Protein AF-A0A922WR09-F1 (afdb_monomer)

pLDDT: mean 87.0, std 12.93, range [45.19, 97.25]

Solvent-accessible surface area (backbone atoms only — not comparable to full-atom values): 5123 Å² total; per-residue (Å²): 91,90,83,88,86,68,61,80,96,58,57,94,74,53,53,68,57,53,55,52,51,53,50,51,51,52,38,48,75,71,71,46,93,78,84,62,74,84,77,63,82,86,44,52,71,60,53,52,51,42,44,77,71,70,54,74,93,87,77,89,78,91,71,86,80,80,74,88,79,80,82,86,127

Sequence (73 aa):
IQNVGVIPGHRGVGLGRALVLKSLEGFRAAGRKRATLEVTATNHNAVELYRSLGFCVTRTMYREVNDDLLIST

Foldseek 3Di:
DEDDDDDPVPPPPCPSVVVVVVVVVVCVVVVHPDDDDDDDPVPVVVVVSCVVVVDDDPDDDDDDPPPVPPDPD

Structure (mmCIF, N/CA/C/O backbone):
data_AF-A0A922WR09-F1
#
_entry.id   AF-A0A922WR09-F1
#
loop_
_atom_site.group_PDB
_atom_site.id
_atom_site.type_symbol
_atom_site.label_atom_id
_atom_site.label_alt_id
_atom_site.label_comp_id
_atom_site.label_asym_id
_atom_site.label_entity_id
_atom_site.label_seq_id
_atom_site.pdbx_PDB_ins_code
_atom_site.Cartn_x
_atom_site.Cartn_y
_atom_site.Cartn_z
_atom_site.occupancy
_atom_site.B_iso_or_equiv
_atom_site.auth_seq_id
_atom_site.auth_comp_id
_atom_site.auth_asym_id
_atom_site.auth_atom_id
_atom_site.pdbx_PDB_model_num
ATOM 1 N N . ILE A 1 1 ? 0.046 -5.253 6.050 1.00 82.56 1 ILE A N 1
ATOM 2 C CA . ILE A 1 1 ? -0.124 -6.281 4.993 1.00 82.56 1 ILE A CA 1
ATOM 3 C C . ILE A 1 1 ? 1.271 -6.763 4.653 1.00 82.56 1 ILE A C 1
ATOM 5 O O . ILE A 1 1 ? 2.113 -5.900 4.464 1.00 82.56 1 ILE A O 1
ATOM 9 N N . GLN A 1 2 ? 1.520 -8.076 4.666 1.00 83.12 2 GLN A N 1
ATOM 10 C CA . GLN A 1 2 ? 2.860 -8.609 4.391 1.00 83.12 2 GLN A CA 1
ATOM 11 C C . GLN A 1 2 ? 3.150 -8.558 2.887 1.00 83.12 2 GLN A C 1
ATOM 13 O O . GLN A 1 2 ? 3.878 -7.680 2.457 1.00 83.12 2 GLN A O 1
ATOM 18 N N . ASN A 1 3 ? 2.480 -9.388 2.078 1.00 86.12 3 ASN A N 1
ATOM 19 C CA . ASN A 1 3 ? 2.650 -9.408 0.622 1.00 86.12 3 ASN A CA 1
ATOM 20 C C . ASN A 1 3 ? 1.297 -9.432 -0.100 1.00 86.12 3 ASN A C 1
ATOM 22 O O . ASN A 1 3 ? 0.363 -10.100 0.344 1.00 86.12 3 ASN A O 1
ATOM 26 N N . VAL A 1 4 ? 1.210 -8.738 -1.237 1.00 88.94 4 VAL A N 1
ATOM 27 C CA . VAL A 1 4 ? 0.106 -8.835 -2.205 1.00 88.94 4 VAL A CA 1
ATOM 28 C C . VAL A 1 4 ? 0.714 -8.861 -3.599 1.00 88.94 4 VAL A C 1
ATOM 30 O O . VAL A 1 4 ? 1.546 -8.020 -3.932 1.00 88.94 4 VAL A O 1
ATOM 33 N N . GLY A 1 5 ? 0.289 -9.816 -4.420 1.00 89.62 5 GLY A N 1
ATOM 34 C CA . GLY A 1 5 ? 0.766 -9.963 -5.787 1.00 89.62 5 GLY A CA 1
ATOM 35 C C . GLY A 1 5 ? -0.334 -10.487 -6.696 1.00 89.62 5 GLY A C 1
ATOM 36 O O . GLY A 1 5 ? -1.162 -11.295 -6.284 1.00 89.62 5 GLY A O 1
ATOM 37 N N . VAL A 1 6 ? -0.332 -10.015 -7.941 1.00 89.75 6 VAL A N 1
ATOM 38 C CA . VAL A 1 6 ? -1.205 -10.514 -9.007 1.00 89.75 6 VAL A CA 1
ATOM 39 C C . VAL A 1 6 ? -0.323 -11.007 -10.147 1.00 89.75 6 VAL A C 1
ATOM 41 O O . VAL A 1 6 ? 0.569 -10.286 -10.619 1.00 89.75 6 VAL A O 1
ATOM 44 N N . ILE A 1 7 ? -0.569 -12.244 -10.577 1.00 92.19 7 ILE A N 1
ATOM 45 C CA . ILE A 1 7 ? 0.159 -12.864 -11.685 1.00 92.19 7 ILE A CA 1
ATOM 46 C C . ILE A 1 7 ? -0.044 -12.065 -12.984 1.00 92.19 7 ILE A C 1
ATOM 48 O O . ILE A 1 7 ? -1.126 -11.505 -13.174 1.00 92.19 7 ILE A O 1
ATOM 52 N N . PRO A 1 8 ? 0.956 -11.999 -13.886 1.00 87.50 8 PRO A N 1
ATOM 53 C CA . PRO A 1 8 ? 0.921 -11.128 -15.064 1.00 87.50 8 PRO A CA 1
ATOM 54 C C . PRO A 1 8 ? -0.364 -11.217 -15.895 1.00 87.50 8 PRO A C 1
ATOM 56 O O . PRO A 1 8 ? -0.943 -10.183 -16.210 1.00 87.50 8 PRO A O 1
ATOM 59 N N . GLY A 1 9 ? -0.861 -12.432 -16.155 1.00 92.50 9 GLY A N 1
ATOM 60 C CA . GLY A 1 9 ? -2.061 -12.658 -16.971 1.00 92.50 9 GLY A CA 1
ATOM 61 C C . GLY A 1 9 ? -3.381 -12.162 -16.368 1.00 92.50 9 GLY A C 1
ATOM 62 O O . GLY A 1 9 ? -4.395 -12.192 -17.047 1.00 92.50 9 GLY A O 1
ATOM 63 N N . HIS A 1 10 ? -3.384 -11.712 -15.111 1.00 89.12 10 HIS A N 1
ATOM 64 C CA . HIS A 1 10 ? -4.582 -11.222 -14.420 1.00 89.12 10 HIS A CA 1
ATOM 65 C C . HIS A 1 10 ? -4.411 -9.784 -13.899 1.00 89.12 10 HIS A C 1
ATOM 67 O O . HIS A 1 10 ? -5.144 -9.327 -13.019 1.00 89.12 10 HIS A O 1
ATOM 73 N N . ARG A 1 11 ? -3.410 -9.050 -14.402 1.00 88.75 11 ARG A N 1
ATOM 74 C CA . ARG A 1 11 ? -3.207 -7.633 -14.066 1.00 88.75 11 ARG A CA 1
ATOM 75 C C . ARG A 1 11 ? -4.189 -6.746 -14.840 1.00 88.75 11 ARG A C 1
ATOM 77 O O . ARG A 1 11 ? -4.818 -7.177 -15.793 1.00 88.75 11 ARG A O 1
ATOM 84 N N . GLY A 1 12 ? -4.347 -5.498 -14.399 1.00 86.56 12 GLY A N 1
ATOM 85 C CA . GLY A 1 12 ? -5.178 -4.500 -15.090 1.00 86.56 12 GLY A CA 1
ATOM 86 C C . GLY A 1 12 ? -6.692 -4.614 -14.867 1.00 86.56 12 GLY A C 1
ATOM 87 O O . GLY A 1 12 ? -7.411 -3.689 -15.213 1.00 86.56 12 GLY A O 1
ATOM 8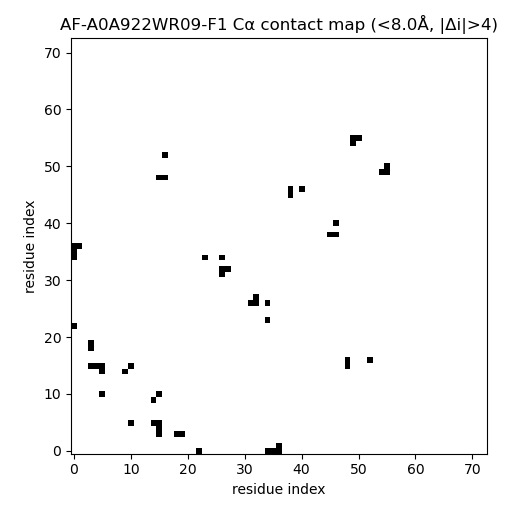8 N N . VAL A 1 13 ? -7.183 -5.678 -14.223 1.00 91.31 13 VAL A N 1
ATOM 89 C CA . VAL A 1 13 ? -8.629 -5.893 -13.982 1.00 91.31 13 VAL A CA 1
ATOM 90 C C . VAL A 1 13 ? -9.084 -5.565 -12.550 1.00 91.31 13 VAL A C 1
ATOM 92 O O . VAL A 1 13 ? -10.189 -5.898 -12.141 1.00 91.31 13 VAL A O 1
ATOM 95 N N . GLY A 1 14 ? -8.224 -4.937 -11.743 1.00 91.88 14 GLY A N 1
ATOM 96 C CA . GLY A 1 14 ? -8.580 -4.487 -10.389 1.00 91.88 14 GLY A CA 1
ATOM 97 C C 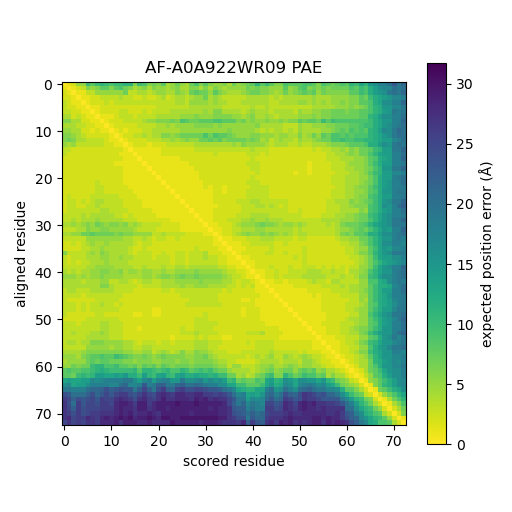. GLY A 1 14 ? -8.439 -5.523 -9.264 1.00 91.88 14 GLY A C 1
ATOM 98 O O . GLY A 1 14 ? -8.747 -5.200 -8.117 1.00 91.88 14 GLY A O 1
ATOM 99 N N . LEU A 1 15 ? -7.904 -6.72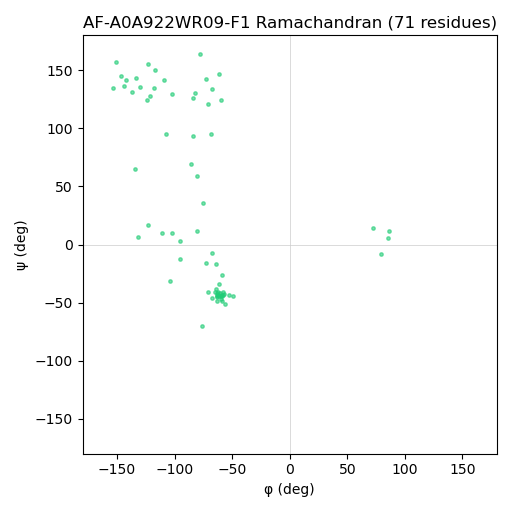5 -9.522 1.00 93.75 15 LEU A N 1
ATOM 100 C CA . LEU A 1 15 ? -7.712 -7.753 -8.480 1.00 93.75 15 LEU A CA 1
ATOM 101 C C . LEU A 1 15 ? -6.852 -7.275 -7.305 1.00 93.75 15 LEU A C 1
ATOM 103 O O . LEU A 1 15 ? -7.206 -7.501 -6.151 1.00 93.75 15 LEU A O 1
ATOM 107 N N . GLY A 1 16 ? -5.754 -6.563 -7.579 1.00 93.06 16 GLY A N 1
ATOM 108 C CA . GLY A 1 16 ? -4.899 -6.013 -6.521 1.00 93.06 16 GLY A CA 1
ATOM 109 C C . GLY A 1 16 ? -5.675 -5.079 -5.589 1.00 93.06 16 GLY A C 1
ATOM 110 O O . GLY A 1 16 ? -5.548 -5.167 -4.370 1.00 93.06 16 GLY A O 1
ATOM 111 N N . ARG A 1 17 ? -6.558 -4.246 -6.155 1.00 94.62 17 ARG A N 1
ATOM 112 C CA . ARG A 1 17 ? -7.443 -3.359 -5.392 1.00 94.62 17 ARG A CA 1
ATOM 113 C C . ARG A 1 17 ? -8.403 -4.154 -4.513 1.00 94.62 17 ARG A C 1
ATOM 115 O O . ARG A 1 17 ? -8.513 -3.862 -3.325 1.00 94.62 17 ARG A O 1
ATOM 122 N N . ALA A 1 18 ? -9.061 -5.162 -5.082 1.00 95.50 18 ALA A N 1
ATOM 123 C CA . ALA A 1 18 ? -10.008 -6.005 -4.359 1.00 95.50 18 ALA A CA 1
ATOM 124 C C . ALA A 1 18 ? -9.345 -6.734 -3.177 1.00 95.50 18 ALA A C 1
ATOM 126 O O . ALA A 1 18 ? -9.877 -6.715 -2.067 1.00 95.50 18 ALA A O 1
ATOM 127 N N . LEU A 1 19 ? -8.151 -7.301 -3.382 1.00 94.69 19 LEU A N 1
ATOM 128 C CA . LEU A 1 19 ? -7.392 -8.000 -2.339 1.00 94.69 19 LEU A CA 1
ATOM 129 C C . LEU A 1 19 ? -7.013 -7.077 -1.174 1.00 94.69 19 LEU A C 1
ATOM 131 O O . LEU A 1 19 ? -7.166 -7.444 -0.005 1.00 94.69 19 LEU A O 1
ATOM 135 N N . VAL A 1 20 ? -6.546 -5.862 -1.477 1.00 95.25 20 VAL A N 1
ATOM 136 C CA . VAL A 1 20 ? -6.171 -4.884 -0.446 1.00 95.25 20 VAL A CA 1
ATOM 137 C C . VAL A 1 20 ? -7.405 -4.416 0.320 1.00 95.25 20 VAL A C 1
ATOM 139 O O . VAL A 1 20 ? -7.390 -4.425 1.549 1.00 95.25 20 VAL A O 1
ATOM 142 N N . LEU A 1 21 ? -8.493 -4.075 -0.376 1.00 95.50 21 LEU A N 1
ATOM 143 C CA . LEU A 1 21 ? -9.746 -3.665 0.263 1.00 95.50 21 LEU A CA 1
ATOM 144 C C . LEU A 1 21 ? -10.312 -4.759 1.167 1.00 95.50 21 LEU A C 1
ATOM 146 O O . LEU A 1 21 ? -10.696 -4.470 2.300 1.00 95.50 21 LEU A O 1
ATOM 150 N N . LYS A 1 22 ? -10.300 -6.018 0.714 1.00 95.81 22 LYS A N 1
ATOM 151 C CA . LYS A 1 22 ? -10.783 -7.136 1.527 1.00 95.81 22 LYS A CA 1
ATOM 152 C C . LYS A 1 22 ? -9.937 -7.333 2.785 1.00 95.81 22 LYS A C 1
ATOM 154 O O . LYS A 1 22 ? -10.470 -7.590 3.862 1.00 95.81 22 LYS A O 1
ATOM 159 N N . SER A 1 23 ? -8.625 -7.147 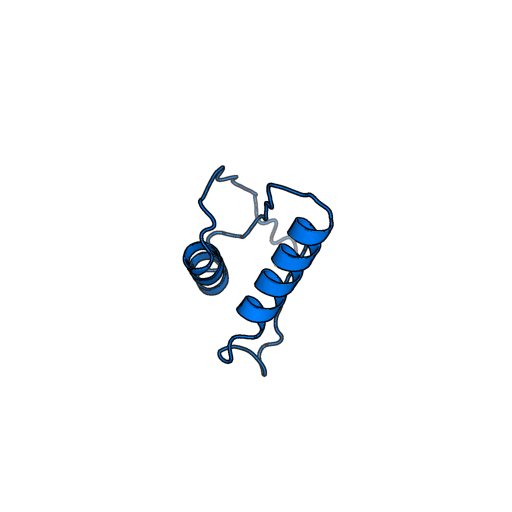2.661 1.00 94.88 23 SER A N 1
ATOM 160 C CA . SER A 1 23 ? -7.704 -7.186 3.801 1.00 94.88 23 SER A CA 1
ATOM 161 C C . SER A 1 23 ? -7.998 -6.064 4.804 1.00 94.88 23 SER A C 1
ATOM 163 O O . SER A 1 23 ? -8.074 -6.315 6.005 1.00 94.88 23 SER A O 1
ATOM 165 N N . LEU A 1 24 ? -8.214 -4.833 4.322 1.00 94.69 24 LEU A N 1
ATOM 166 C CA . LEU A 1 24 ? -8.582 -3.685 5.158 1.00 94.69 24 LEU A CA 1
ATOM 167 C C . LEU A 1 24 ? -9.923 -3.891 5.871 1.00 94.69 24 LEU A C 1
ATOM 169 O O . LEU A 1 24 ? -10.043 -3.563 7.051 1.00 94.69 24 LEU A O 1
ATOM 173 N N . GLU A 1 25 ? -10.912 -4.464 5.185 1.00 96.12 25 GLU A N 1
ATOM 174 C CA . GLU A 1 25 ? -12.195 -4.828 5.785 1.00 96.12 25 GLU A CA 1
ATOM 175 C C . GLU A 1 25 ? -12.006 -5.824 6.938 1.00 96.12 25 GLU A C 1
ATOM 177 O O . GLU A 1 25 ? -12.524 -5.595 8.032 1.00 96.12 25 GLU A O 1
ATOM 182 N N . GLY A 1 26 ? -11.205 -6.875 6.729 1.00 96.12 26 GLY A N 1
ATOM 183 C CA . GLY A 1 26 ? -10.873 -7.849 7.772 1.00 96.12 26 GLY A CA 1
ATOM 184 C C . GLY A 1 26 ? -10.159 -7.214 8.969 1.00 96.12 26 GLY A C 1
ATOM 185 O O . GLY A 1 26 ? -10.499 -7.491 10.119 1.00 96.12 26 GLY A O 1
ATOM 186 N N . PHE A 1 27 ? -9.219 -6.296 8.728 1.00 95.38 27 PHE A N 1
ATOM 187 C CA . PHE A 1 27 ? -8.559 -5.548 9.801 1.00 95.38 27 PHE A CA 1
ATOM 188 C C . PHE A 1 27 ? -9.537 -4.680 10.590 1.00 95.38 27 PHE A C 1
ATOM 190 O O . PHE A 1 27 ? -9.471 -4.661 11.821 1.00 95.38 27 PHE A O 1
ATOM 197 N N . ARG A 1 28 ? -10.462 -4.004 9.904 1.00 95.31 28 ARG A N 1
ATOM 198 C CA . ARG A 1 28 ? -11.500 -3.194 10.546 1.00 95.31 28 ARG A CA 1
ATOM 199 C C . ARG A 1 28 ? -12.423 -4.059 11.404 1.00 95.31 28 ARG A C 1
ATOM 201 O O . ARG A 1 28 ? -12.696 -3.689 12.543 1.00 95.31 28 ARG A O 1
ATOM 208 N N . ALA A 1 29 ? -12.850 -5.215 10.892 1.00 97.25 29 ALA A N 1
ATOM 209 C CA . ALA A 1 29 ? -13.663 -6.178 11.636 1.00 97.25 29 ALA A CA 1
ATOM 210 C C . ALA A 1 29 ? -12.931 -6.715 12.880 1.00 97.25 29 ALA A C 1
ATOM 212 O O . ALA A 1 29 ? -13.542 -6.900 13.926 1.00 97.25 29 ALA A O 1
ATOM 213 N N . ALA A 1 30 ? -11.607 -6.871 12.803 1.00 96.69 30 ALA A N 1
ATOM 214 C CA . ALA A 1 30 ? -10.751 -7.237 13.931 1.00 96.69 30 ALA A CA 1
ATOM 215 C C . ALA A 1 30 ? -10.379 -6.052 14.858 1.00 96.69 30 ALA A C 1
ATOM 217 O O . ALA A 1 30 ? -9.459 -6.168 15.671 1.00 96.69 30 ALA A O 1
ATOM 218 N N . GLY A 1 31 ? -11.027 -4.889 14.719 1.00 97.00 31 GLY A N 1
ATOM 219 C CA . GLY A 1 31 ? -10.803 -3.714 15.571 1.00 97.00 31 GLY A CA 1
ATOM 220 C C . GLY A 1 31 ? -9.478 -2.981 15.331 1.00 97.00 31 GLY A C 1
ATOM 221 O O . GLY A 1 31 ? -9.059 -2.158 16.152 1.00 97.00 31 GLY A O 1
ATOM 222 N N . ARG A 1 32 ? -8.779 -3.253 14.223 1.00 96.75 32 ARG A N 1
ATOM 223 C CA . ARG A 1 32 ? -7.524 -2.569 13.882 1.00 96.75 32 ARG A CA 1
ATOM 224 C C . ARG A 1 32 ? -7.819 -1.224 13.2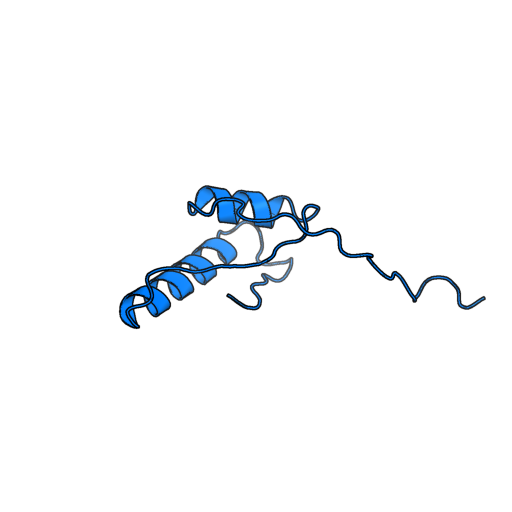24 1.00 96.75 32 ARG A C 1
ATOM 226 O O . ARG A 1 32 ? -8.582 -1.133 12.269 1.00 96.75 32 ARG A O 1
ATOM 233 N N . LYS A 1 33 ? -7.160 -0.175 13.719 1.00 92.69 33 LYS A N 1
ATOM 234 C CA . LYS A 1 33 ? -7.348 1.213 13.257 1.00 92.69 33 LYS A CA 1
ATOM 235 C C . LYS A 1 33 ? -6.338 1.662 12.199 1.00 92.69 33 LYS A C 1
ATOM 237 O O . LYS A 1 33 ? -6.496 2.730 11.624 1.00 92.69 33 LYS A O 1
ATOM 242 N N . ARG A 1 34 ? -5.263 0.895 11.990 1.00 91.62 34 ARG A N 1
ATOM 243 C CA . ARG A 1 34 ? -4.159 1.248 11.088 1.00 91.62 34 ARG A CA 1
ATOM 244 C C . ARG A 1 34 ? -3.660 0.013 10.354 1.00 91.62 34 ARG A C 1
ATOM 246 O O . ARG A 1 34 ? -3.546 -1.053 10.957 1.00 91.62 34 ARG A O 1
ATOM 253 N N . ALA A 1 35 ? -3.313 0.193 9.087 1.00 93.38 35 ALA A N 1
ATOM 254 C CA . ALA A 1 35 ? -2.621 -0.791 8.272 1.00 93.38 35 ALA A CA 1
ATOM 255 C C . ALA A 1 35 ? -1.419 -0.118 7.607 1.00 93.38 35 ALA A C 1
ATOM 257 O O . ALA A 1 35 ? -1.528 0.991 7.092 1.00 93.38 35 ALA A O 1
ATOM 258 N N . THR A 1 36 ? -0.279 -0.797 7.622 1.00 93.19 36 THR A N 1
ATOM 259 C CA . THR A 1 36 ? 0.947 -0.369 6.946 1.00 93.19 36 THR A CA 1
ATOM 260 C C . THR A 1 36 ? 1.407 -1.458 5.985 1.00 93.19 36 THR A C 1
ATOM 262 O O . THR A 1 36 ? 1.050 -2.637 6.130 1.00 93.19 36 THR A O 1
ATOM 265 N N . LEU A 1 37 ? 2.158 -1.045 4.97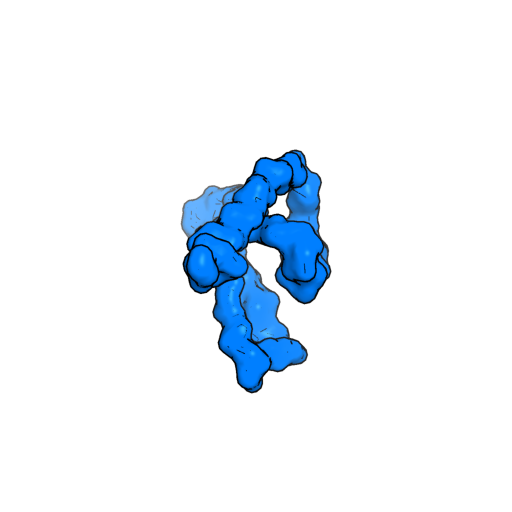3 1.00 92.88 37 LEU A N 1
ATOM 266 C CA . LEU A 1 37 ? 2.812 -1.909 4.000 1.00 92.88 37 LEU A CA 1
ATOM 267 C C . LEU A 1 37 ? 4.078 -1.219 3.505 1.00 92.88 37 LEU A C 1
ATOM 269 O O . LEU A 1 37 ? 4.182 0.008 3.565 1.00 92.88 37 LEU A O 1
ATOM 273 N N . GLU A 1 38 ? 5.005 -2.018 3.004 1.00 91.88 38 GLU A N 1
ATOM 274 C CA . GLU A 1 38 ? 6.215 -1.547 2.345 1.00 91.88 38 GLU A CA 1
ATOM 275 C C . GLU A 1 38 ? 6.104 -1.848 0.849 1.00 91.88 38 GLU A C 1
ATOM 277 O O . GLU A 1 38 ? 5.550 -2.870 0.441 1.00 91.88 38 GLU A O 1
ATOM 282 N N . VAL A 1 39 ? 6.591 -0.930 0.020 1.00 90.44 39 VAL A N 1
ATOM 283 C CA . VAL A 1 39 ? 6.607 -1.082 -1.435 1.00 90.44 39 VAL A CA 1
ATOM 284 C C . VAL A 1 39 ? 7.876 -0.448 -1.984 1.00 90.44 39 VAL A C 1
ATOM 286 O O . V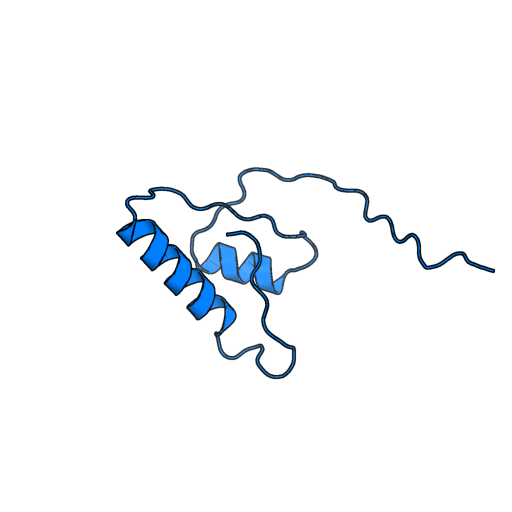AL A 1 39 ? 8.263 0.643 -1.564 1.00 90.44 39 VAL A O 1
ATOM 289 N N . THR A 1 40 ? 8.530 -1.125 -2.924 1.00 90.00 40 THR A N 1
ATOM 290 C CA . THR A 1 40 ? 9.684 -0.566 -3.632 1.00 90.00 40 THR A CA 1
ATOM 291 C C . THR A 1 40 ? 9.231 0.594 -4.512 1.00 90.00 40 THR A C 1
ATOM 293 O O . THR A 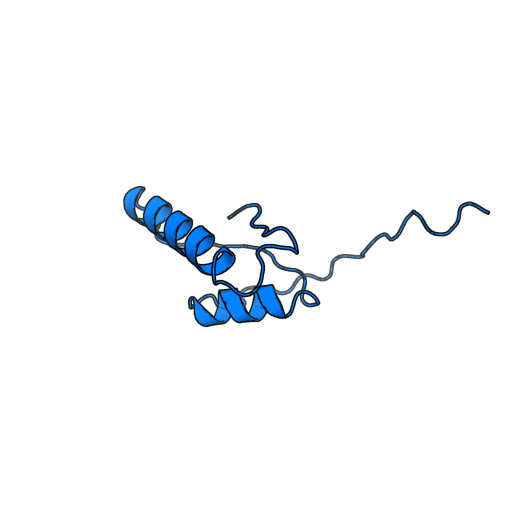1 40 ? 8.257 0.465 -5.254 1.00 90.00 40 THR A O 1
ATOM 296 N N . ALA A 1 41 ? 9.955 1.713 -4.470 1.00 86.19 41 ALA A N 1
ATOM 297 C CA . ALA A 1 41 ? 9.603 2.927 -5.208 1.00 86.19 41 ALA A CA 1
ATOM 298 C C . ALA A 1 41 ? 9.512 2.728 -6.735 1.00 86.19 41 ALA A C 1
ATOM 300 O O . ALA A 1 41 ? 8.754 3.432 -7.395 1.00 86.19 41 ALA A O 1
ATOM 301 N N . THR A 1 42 ? 10.232 1.745 -7.284 1.00 88.44 42 THR A N 1
ATOM 302 C CA . THR A 1 42 ? 10.199 1.373 -8.709 1.00 88.44 42 THR A CA 1
ATOM 303 C C . THR A 1 42 ? 8.912 0.654 -9.123 1.00 88.44 42 THR A C 1
ATOM 305 O O . THR A 1 42 ? 8.603 0.567 -10.310 1.00 88.44 42 THR A O 1
ATOM 308 N N . ASN A 1 43 ? 8.117 0.149 -8.173 1.00 87.94 43 ASN A N 1
ATOM 309 C CA . ASN A 1 43 ? 6.834 -0.485 -8.464 1.00 87.94 43 ASN A CA 1
ATOM 310 C C . ASN A 1 43 ? 5.715 0.564 -8.550 1.00 87.94 43 ASN A C 1
ATOM 312 O O . ASN A 1 43 ? 4.831 0.633 -7.691 1.00 87.94 43 ASN A O 1
ATOM 316 N N . HIS A 1 44 ? 5.765 1.381 -9.603 1.00 89.38 44 HIS A N 1
ATOM 317 C CA . HIS A 1 44 ? 4.841 2.498 -9.827 1.00 89.38 44 HIS A CA 1
ATOM 318 C C . HIS A 1 44 ? 3.367 2.073 -9.764 1.00 89.38 44 HIS A C 1
ATOM 320 O O . HIS A 1 44 ? 2.581 2.705 -9.063 1.00 89.38 44 HIS A O 1
ATOM 326 N N . ASN A 1 45 ? 3.015 0.936 -10.375 1.00 90.00 45 ASN A N 1
ATOM 327 C CA . ASN A 1 45 ? 1.650 0.400 -10.355 1.00 90.00 45 ASN A CA 1
ATOM 328 C C . ASN A 1 45 ? 1.136 0.143 -8.929 1.00 90.00 45 ASN A C 1
ATOM 330 O O . ASN A 1 45 ? -0.011 0.453 -8.606 1.00 90.00 45 ASN A O 1
ATOM 334 N N . ALA A 1 46 ? 1.973 -0.438 -8.062 1.00 90.56 46 ALA A N 1
ATOM 335 C CA . ALA A 1 46 ? 1.594 -0.685 -6.676 1.00 90.56 46 ALA A CA 1
ATOM 336 C C . ALA A 1 46 ? 1.514 0.625 -5.878 1.00 90.56 46 ALA A C 1
ATOM 338 O O . ALA A 1 46 ? 0.570 0.816 -5.113 1.00 90.56 46 ALA A O 1
ATOM 339 N N . VAL A 1 47 ? 2.461 1.547 -6.085 1.00 92.38 47 VAL A N 1
ATOM 340 C CA . VAL A 1 47 ? 2.462 2.868 -5.434 1.00 92.38 47 VAL A CA 1
ATOM 341 C C . VAL A 1 47 ? 1.185 3.647 -5.761 1.00 92.38 47 VAL A C 1
ATOM 343 O O . VAL A 1 47 ? 0.528 4.155 -4.849 1.00 92.38 47 VAL A O 1
ATOM 346 N N . GLU A 1 48 ? 0.800 3.714 -7.034 1.00 92.81 48 GLU A N 1
ATOM 347 C CA . GLU A 1 48 ? -0.428 4.384 -7.476 1.00 92.81 48 GLU A CA 1
ATOM 348 C C . GLU A 1 48 ? -1.680 3.715 -6.911 1.00 92.81 48 GLU A C 1
ATOM 350 O O . GLU A 1 48 ? -2.563 4.400 -6.389 1.00 92.81 48 GLU A O 1
ATOM 355 N N . LEU A 1 49 ? -1.731 2.379 -6.927 1.00 92.81 49 LEU A N 1
ATOM 356 C CA . LEU A 1 49 ? -2.828 1.629 -6.326 1.00 92.81 49 LEU A CA 1
ATOM 357 C C . LEU A 1 49 ? -2.999 1.988 -4.845 1.00 92.81 49 LEU A C 1
ATOM 359 O O . LEU A 1 49 ? -4.108 2.326 -4.428 1.00 92.81 49 LEU A O 1
ATOM 363 N N . TYR A 1 50 ? -1.928 1.943 -4.052 1.00 94.31 50 TYR A N 1
ATOM 364 C CA . TYR A 1 50 ? -2.010 2.235 -2.621 1.00 94.31 50 TYR A CA 1
ATOM 365 C C . TYR A 1 50 ? -2.403 3.692 -2.356 1.00 94.31 50 TYR A C 1
ATOM 367 O O . TYR A 1 50 ? -3.274 3.936 -1.518 1.00 94.31 50 TYR A O 1
ATOM 375 N N . ARG A 1 51 ? -1.862 4.652 -3.117 1.00 94.06 51 ARG A N 1
ATOM 376 C CA . ARG A 1 51 ? -2.288 6.061 -3.041 1.00 94.06 51 ARG A CA 1
ATOM 377 C C . ARG A 1 51 ? -3.777 6.226 -3.356 1.00 94.06 51 ARG A C 1
ATOM 379 O O . ARG A 1 51 ? -4.483 6.891 -2.605 1.00 94.06 51 ARG A O 1
ATOM 386 N N . SER A 1 52 ? -4.283 5.554 -4.394 1.00 94.75 52 SER A N 1
ATOM 387 C CA . SER A 1 52 ? -5.712 5.579 -4.765 1.00 94.75 52 SER A CA 1
ATOM 388 C C . SER A 1 52 ? -6.645 4.969 -3.707 1.00 94.75 52 SER A C 1
ATOM 390 O O . SER A 1 52 ? -7.861 5.155 -3.759 1.00 94.75 52 SER A O 1
ATOM 392 N N . LEU A 1 53 ? -6.086 4.196 -2.773 1.00 94.31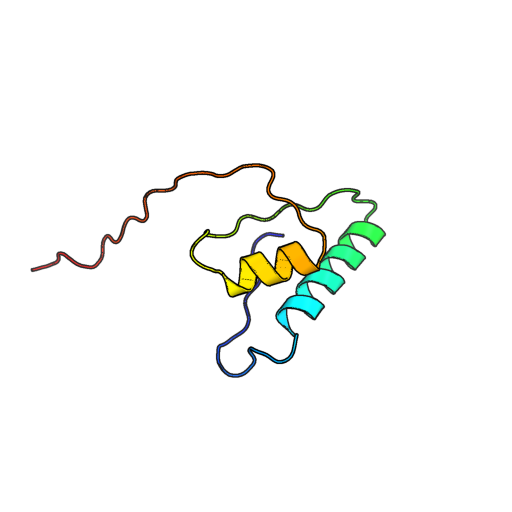 53 LEU A N 1
ATOM 393 C CA . LEU A 1 53 ? -6.788 3.592 -1.642 1.00 94.31 53 LEU A CA 1
ATOM 394 C C . LEU A 1 53 ? -6.675 4.433 -0.360 1.00 94.31 53 LEU A C 1
ATOM 396 O O . LEU A 1 53 ? -7.177 4.013 0.680 1.00 94.31 53 LEU A O 1
ATOM 400 N N . GLY A 1 54 ? -6.033 5.604 -0.424 1.00 94.69 54 GLY A N 1
ATOM 401 C CA . GLY A 1 54 ? -5.869 6.515 0.709 1.00 94.69 54 GLY A CA 1
ATOM 402 C C . GLY A 1 54 ? -4.652 6.222 1.588 1.00 94.69 54 GLY A C 1
ATOM 403 O O . GLY A 1 54 ? -4.548 6.785 2.677 1.00 94.69 54 GLY A O 1
ATOM 404 N N . PHE A 1 55 ? -3.726 5.359 1.155 1.00 95.00 55 PHE A N 1
ATOM 405 C CA . PHE A 1 55 ? -2.441 5.230 1.842 1.00 95.00 55 PHE A CA 1
ATOM 406 C C . PHE A 1 55 ? -1.559 6.448 1.564 1.00 95.00 55 PHE A C 1
ATOM 408 O O . PHE A 1 55 ? -1.475 6.939 0.438 1.00 95.00 55 PHE A O 1
ATOM 415 N N . CYS A 1 56 ? -0.826 6.867 2.592 1.00 93.94 56 CYS A N 1
ATOM 416 C CA . CYS A 1 56 ? 0.153 7.944 2.520 1.00 93.94 56 CYS A CA 1
ATOM 417 C C . CYS A 1 56 ? 1.554 7.403 2.816 1.00 93.94 56 CYS A C 1
ATOM 419 O O . CYS A 1 56 ? 1.716 6.454 3.587 1.00 93.94 56 CYS A O 1
ATOM 421 N N . VAL A 1 57 ? 2.577 8.024 2.225 1.00 93.56 57 VAL A N 1
ATOM 422 C CA . VAL A 1 57 ? 3.974 7.693 2.530 1.00 93.56 57 VAL A CA 1
ATOM 423 C C . VAL A 1 57 ? 4.296 8.196 3.933 1.00 93.56 57 VAL A C 1
ATOM 425 O O . VAL A 1 57 ? 4.187 9.388 4.202 1.00 93.56 57 VAL A O 1
ATOM 428 N N . THR A 1 58 ? 4.691 7.290 4.825 1.00 92.50 58 THR A N 1
ATOM 429 C CA . THR A 1 58 ? 5.089 7.628 6.202 1.00 92.50 58 THR A CA 1
ATOM 430 C C . THR A 1 58 ? 6.600 7.588 6.399 1.00 92.50 58 THR A C 1
ATOM 432 O O . THR A 1 58 ? 7.132 8.344 7.206 1.00 92.50 58 THR A O 1
ATOM 435 N N . ARG A 1 59 ? 7.301 6.712 5.671 1.00 91.31 59 ARG A N 1
ATOM 436 C CA . ARG A 1 59 ? 8.756 6.567 5.723 1.00 91.31 59 ARG A CA 1
ATOM 437 C C . ARG A 1 59 ? 9.275 6.017 4.400 1.00 91.31 59 ARG A C 1
ATOM 439 O O . ARG A 1 59 ? 8.735 5.041 3.889 1.00 91.31 59 ARG A O 1
ATOM 446 N N . THR A 1 60 ? 10.350 6.611 3.897 1.00 89.81 60 THR A N 1
ATOM 447 C CA . THR A 1 60 ? 11.138 6.065 2.788 1.00 89.81 60 THR A CA 1
ATOM 448 C C . THR A 1 60 ? 12.396 5.442 3.374 1.00 89.81 60 THR A C 1
ATOM 450 O O . THR A 1 60 ? 13.075 6.069 4.187 1.00 89.81 60 THR A O 1
ATOM 453 N N . MET A 1 61 ? 12.688 4.199 3.004 1.00 87.44 61 MET A N 1
ATOM 454 C CA . MET A 1 61 ? 13.911 3.506 3.403 1.00 87.44 61 MET A CA 1
ATOM 455 C C . MET A 1 61 ? 14.718 3.185 2.152 1.00 87.44 61 MET A C 1
ATOM 457 O O . MET A 1 61 ? 14.160 2.699 1.170 1.00 87.44 61 MET A O 1
ATOM 461 N N . TYR A 1 62 ? 16.020 3.444 2.203 1.00 83.56 62 TYR A N 1
ATOM 462 C CA . TYR A 1 62 ? 16.949 2.945 1.200 1.00 83.56 62 TYR A CA 1
ATOM 463 C C . TYR A 1 62 ? 17.344 1.529 1.596 1.00 83.56 62 TYR A C 1
ATOM 465 O O . TYR A 1 62 ? 17.752 1.287 2.733 1.00 83.56 62 TYR A O 1
ATOM 473 N N . ARG A 1 63 ? 17.169 0.591 0.671 1.00 77.00 63 ARG A N 1
ATOM 474 C CA . ARG A 1 63 ? 17.639 -0.780 0.815 1.00 77.00 63 ARG A CA 1
ATOM 475 C C . ARG A 1 63 ? 18.521 -1.062 -0.388 1.00 77.00 63 ARG A C 1
ATOM 477 O O . ARG A 1 63 ? 18.078 -0.853 -1.516 1.00 77.00 63 ARG A O 1
ATOM 484 N N . GLU A 1 64 ? 19.757 -1.472 -0.131 1.00 75.94 64 GLU A N 1
ATOM 485 C CA . GLU A 1 64 ? 20.636 -1.972 -1.181 1.00 75.94 64 GLU A CA 1
ATOM 486 C C . GLU A 1 64 ? 19.965 -3.192 -1.807 1.00 75.94 64 GLU A C 1
ATOM 488 O O . GLU A 1 64 ? 19.536 -4.121 -1.115 1.00 75.94 64 GLU A O 1
ATOM 493 N N . VAL A 1 65 ? 19.778 -3.134 -3.121 1.00 67.25 65 VAL A N 1
ATOM 494 C CA . VAL A 1 65 ? 19.328 -4.283 -3.893 1.00 67.25 65 VAL A CA 1
ATOM 495 C C . VAL A 1 65 ? 20.595 -5.070 -4.190 1.00 67.25 65 VAL A C 1
ATOM 497 O O . VAL A 1 65 ? 21.306 -4.747 -5.134 1.00 67.25 65 VAL A O 1
ATOM 500 N N . ASN A 1 66 ? 20.921 -6.042 -3.337 1.00 60.84 66 ASN A N 1
ATOM 501 C CA . ASN A 1 66 ? 22.001 -6.978 -3.625 1.00 60.84 66 ASN A CA 1
ATOM 502 C C . ASN A 1 66 ? 21.557 -7.867 -4.788 1.00 60.84 66 ASN A C 1
ATOM 504 O O . ASN A 1 66 ? 20.835 -8.848 -4.606 1.00 60.84 66 ASN A O 1
ATOM 508 N N . ASP A 1 67 ? 21.956 -7.480 -5.994 1.00 58.22 67 ASP A N 1
ATOM 509 C CA . ASP A 1 67 ? 21.858 -8.286 -7.207 1.00 58.22 67 ASP A CA 1
ATOM 510 C C . ASP A 1 67 ? 23.040 -9.280 -7.229 1.00 58.22 67 ASP A C 1
ATOM 512 O O . ASP A 1 67 ? 23.902 -9.258 -8.105 1.00 58.22 67 ASP A O 1
ATOM 516 N N . ASP A 1 68 ? 23.136 -10.132 -6.200 1.00 54.81 68 ASP A N 1
ATOM 517 C CA . ASP A 1 68 ? 24.230 -11.106 -6.016 1.00 54.81 68 ASP A CA 1
ATOM 518 C C . ASP A 1 68 ? 24.111 -12.324 -6.966 1.00 54.81 68 ASP A C 1
ATOM 520 O O . ASP A 1 68 ? 24.419 -13.457 -6.595 1.00 54.81 68 ASP A O 1
ATOM 524 N N . LEU A 1 69 ? 23.644 -12.130 -8.206 1.00 56.41 69 LEU A N 1
ATOM 525 C CA . LEU A 1 69 ? 23.522 -13.202 -9.208 1.00 56.41 69 LEU A CA 1
ATOM 526 C C . LEU A 1 69 ? 24.096 -12.873 -10.596 1.00 56.41 69 LEU A C 1
ATOM 528 O O . LEU A 1 69 ? 23.970 -13.702 -11.495 1.00 56.41 69 LEU A O 1
ATOM 532 N N . LEU A 1 70 ? 24.777 -11.736 -10.790 1.00 54.59 70 LEU A N 1
ATOM 533 C CA . LEU A 1 70 ? 25.354 -11.384 -12.100 1.00 54.59 70 LEU A CA 1
ATOM 534 C C . LEU A 1 70 ? 26.884 -11.398 -12.209 1.00 54.59 70 LEU A C 1
ATOM 536 O O . LEU A 1 70 ? 27.408 -11.022 -13.254 1.00 54.59 70 LEU A O 1
ATOM 540 N N . ILE A 1 71 ? 27.617 -11.904 -11.214 1.00 49.94 71 ILE A N 1
ATOM 541 C CA . ILE A 1 71 ? 29.067 -12.123 -11.369 1.00 49.94 71 ILE A CA 1
ATOM 542 C C . ILE A 1 71 ? 29.475 -13.502 -10.841 1.00 49.94 71 ILE A C 1
ATOM 544 O O . ILE A 1 71 ? 30.206 -13.639 -9.867 1.00 49.94 71 ILE A O 1
ATOM 548 N N . SER A 1 72 ? 28.988 -14.555 -11.498 1.00 45.19 72 SER A N 1
ATOM 549 C CA . SER A 1 72 ? 29.755 -15.798 -11.597 1.00 45.19 72 SER A CA 1
ATOM 550 C C . SER A 1 72 ? 30.253 -15.891 -13.036 1.00 45.19 72 SER A C 1
ATOM 552 O O . SER A 1 72 ? 29.519 -16.268 -13.947 1.00 45.19 72 SER A O 1
ATOM 554 N N . THR A 1 73 ? 31.482 -15.434 -13.250 1.00 46.78 73 THR A N 1
ATOM 555 C CA . THR A 1 73 ? 32.305 -15.721 -14.430 1.00 46.78 73 THR A CA 1
ATOM 556 C C . THR A 1 73 ? 33.669 -16.141 -13.924 1.00 46.78 73 THR A C 1
ATOM 558 O O . THR A 1 73 ? 34.142 -15.495 -12.961 1.00 46.78 73 THR A O 1
#

Nearest PDB structures (foldseek):
  7zkt-assembly4_H  TM=8.968E-01  e=1.904E-02  Physcomitrium patens
  1qsm-assembly1_D  TM=8.509E-01  e=2.396E-02  Saccharomyces cerevisiae
  7zkt-assembly4_G  TM=8.236E-01  e=2.219E-02  Physcomitrium patens
  8xjf-assembly1_A-2  TM=8.282E-01  e=3.255E-02  Arabidopsis thaliana
  7zhc-assembly1_B  TM=6.847E-01  e=2.219E-02  Physcomitrium patens

Radius of gyration: 15.26 Å; Cα contacts (8 Å, |Δi|>4): 28; chains: 1; bounding box: 46×24×32 Å

Secondary structure (DSSP, 8-state):
-------GGGTTSSHHHHHHHHHHHHHHHTT---------TT-HHHHHHHHHTT-------------TTS---

Mean predicted aligned error: 6.84 Å